Protein AF-A0A378T6V8-F1 (afdb_monomer)

pLDDT: mean 87.25, std 7.88, range [56.81, 95.62]

Mean predicted aligned error: 10.22 Å

Structure (mmCIF, N/CA/C/O backbone):
data_AF-A0A378T6V8-F1
#
_entry.id   AF-A0A378T6V8-F1
#
loop_
_atom_site.group_PDB
_atom_site.id
_atom_site.type_symbol
_atom_site.label_atom_id
_atom_site.label_alt_id
_atom_site.label_comp_id
_atom_site.label_asym_id
_atom_site.label_entity_id
_atom_site.label_seq_id
_atom_site.pdbx_PDB_ins_code
_atom_site.Cartn_x
_atom_site.Cartn_y
_atom_site.Cartn_z
_atom_site.occupancy
_atom_site.B_iso_or_equiv
_atom_site.auth_seq_id
_atom_site.auth_comp_id
_atom_site.auth_asym_id
_atom_site.auth_atom_id
_atom_site.pdbx_PDB_model_num
ATOM 1 N N . MET A 1 1 ? 33.738 -14.563 -2.292 1.00 56.81 1 MET A N 1
ATOM 2 C CA . MET A 1 1 ? 32.410 -14.453 -2.954 1.00 56.81 1 MET A CA 1
ATOM 3 C C . MET A 1 1 ? 32.181 -15.652 -3.884 1.00 56.81 1 MET A C 1
ATOM 5 O O . MET A 1 1 ? 31.596 -15.516 -4.952 1.00 56.81 1 MET A O 1
ATOM 9 N N . ASP A 1 2 ? 32.624 -16.845 -3.482 1.00 75.19 2 ASP A N 1
ATOM 10 C CA . ASP A 1 2 ? 32.622 -18.029 -4.355 1.00 75.19 2 ASP A CA 1
ATOM 11 C C . ASP A 1 2 ? 31.329 -18.832 -4.236 1.00 75.19 2 ASP A C 1
ATOM 13 O O . ASP A 1 2 ? 30.892 -19.445 -5.204 1.00 75.19 2 ASP A O 1
ATOM 17 N N . TRP A 1 3 ? 30.644 -18.721 -3.094 1.00 82.12 3 TRP A N 1
ATOM 18 C CA . TRP A 1 3 ? 29.332 -19.331 -2.881 1.00 82.12 3 TRP A CA 1
ATOM 19 C C . TRP A 1 3 ? 28.272 -18.790 -3.857 1.00 82.12 3 TRP A C 1
ATOM 21 O O . TRP A 1 3 ? 27.486 -19.562 -4.387 1.00 82.12 3 TRP A O 1
ATOM 31 N N . LEU A 1 4 ? 28.306 -17.488 -4.168 1.00 74.88 4 LEU A N 1
ATOM 32 C CA . LEU A 1 4 ? 27.355 -16.829 -5.071 1.00 74.88 4 LEU A CA 1
ATOM 33 C C . LEU A 1 4 ? 27.659 -17.151 -6.544 1.00 74.88 4 LEU A C 1
ATOM 35 O O . LEU A 1 4 ? 26.748 -17.387 -7.328 1.00 74.88 4 LEU A O 1
ATOM 39 N N . LYS A 1 5 ? 28.945 -17.257 -6.908 1.00 77.62 5 LYS A N 1
ATOM 40 C CA . LYS A 1 5 ? 29.370 -17.720 -8.241 1.00 77.62 5 LYS A CA 1
ATOM 41 C C . LYS A 1 5 ? 29.013 -19.188 -8.481 1.00 77.62 5 LYS A C 1
ATOM 43 O O . LYS A 1 5 ? 28.584 -19.528 -9.579 1.00 77.62 5 LYS A O 1
ATOM 48 N N . ASN A 1 6 ? 29.171 -20.037 -7.465 1.00 79.25 6 ASN A N 1
ATOM 49 C CA . ASN A 1 6 ? 28.780 -21.442 -7.538 1.00 79.25 6 ASN A CA 1
ATOM 50 C C . ASN A 1 6 ? 27.261 -21.599 -7.590 1.00 79.25 6 ASN A C 1
ATOM 52 O O . ASN A 1 6 ? 26.788 -22.382 -8.403 1.00 79.25 6 ASN A O 1
ATOM 56 N N . LEU A 1 7 ? 26.513 -20.799 -6.820 1.00 76.75 7 LEU A N 1
ATOM 57 C CA . LEU A 1 7 ? 25.052 -20.764 -6.873 1.00 76.75 7 LEU A CA 1
ATOM 58 C C . LEU A 1 7 ? 24.554 -20.383 -8.275 1.00 76.75 7 LEU A C 1
ATOM 60 O O . LEU A 1 7 ? 23.729 -21.095 -8.834 1.00 76.75 7 LEU A O 1
ATOM 64 N N . VAL A 1 8 ? 25.099 -19.312 -8.869 1.00 74.44 8 VAL A N 1
ATOM 65 C CA . VAL A 1 8 ? 24.728 -18.864 -10.224 1.00 74.44 8 VAL A CA 1
ATOM 66 C C . VAL A 1 8 ? 25.101 -19.901 -11.288 1.00 74.44 8 VAL A C 1
ATOM 68 O O . VAL A 1 8 ? 24.321 -20.126 -12.206 1.00 74.44 8 VAL A O 1
ATOM 71 N N . LYS A 1 9 ? 26.250 -20.578 -11.158 1.00 73.25 9 LYS A N 1
ATOM 72 C CA . LYS A 1 9 ? 26.644 -21.670 -12.066 1.00 73.25 9 LYS A CA 1
ATOM 73 C C . LYS A 1 9 ? 25.794 -22.933 -11.920 1.00 73.25 9 LYS A C 1
ATOM 75 O O . LYS A 1 9 ? 25.675 -23.673 -12.888 1.00 73.25 9 LYS A O 1
ATOM 80 N N . SER A 1 10 ? 25.252 -23.199 -10.733 1.00 77.25 10 SER A N 1
ATOM 81 C CA . SER A 1 10 ? 24.385 -24.354 -10.476 1.00 77.25 10 SER A CA 1
ATOM 82 C C . SER A 1 10 ? 22.908 -24.083 -10.754 1.00 77.25 10 SER A C 1
ATOM 84 O O . SER A 1 10 ? 22.093 -24.984 -10.569 1.00 77.25 10 SER A O 1
ATOM 86 N N . LEU A 1 11 ? 22.539 -22.860 -11.151 1.00 76.62 11 LEU A N 1
ATOM 87 C CA . LEU A 1 11 ? 21.167 -22.579 -11.550 1.00 76.62 11 LEU A CA 1
ATOM 88 C C . LEU A 1 11 ? 20.876 -23.314 -12.866 1.00 76.62 11 LEU A C 1
ATOM 90 O O . LEU A 1 11 ? 21.621 -23.144 -13.833 1.00 76.62 11 LEU A O 1
ATOM 94 N N . PRO A 1 12 ? 19.801 -24.111 -12.937 1.00 82.25 12 PRO A N 1
ATOM 95 C CA . PRO A 1 12 ? 19.364 -24.719 -14.183 1.00 82.25 12 PRO A CA 1
ATOM 96 C C . PRO A 1 12 ? 18.711 -23.635 -15.049 1.00 82.25 12 PRO A C 1
ATOM 98 O O . PRO A 1 12 ? 17.497 -23.436 -15.008 1.00 82.25 12 PRO A O 1
ATOM 101 N N . LEU A 1 13 ? 19.534 -22.883 -15.786 1.00 80.94 13 LEU A N 1
ATOM 102 C CA . LEU A 1 13 ? 19.078 -21.772 -16.629 1.00 80.94 13 LEU A CA 1
ATOM 103 C C . LEU A 1 13 ? 18.021 -22.227 -17.642 1.00 80.94 13 LEU A C 1
ATOM 105 O O . LEU A 1 13 ? 17.062 -21.495 -17.866 1.00 80.94 13 LEU A O 1
ATOM 109 N N . ASP A 1 14 ? 18.162 -23.435 -18.187 1.00 83.00 14 ASP A N 1
ATOM 110 C CA . ASP A 1 14 ? 17.212 -23.996 -19.151 1.00 83.00 14 ASP A CA 1
ATOM 111 C C . ASP A 1 14 ? 15.826 -24.188 -18.523 1.00 83.00 14 ASP A C 1
ATOM 113 O O . ASP A 1 14 ? 14.827 -23.716 -19.059 1.00 83.00 14 ASP A O 1
ATOM 117 N N . THR A 1 15 ? 15.764 -24.777 -17.325 1.00 85.19 15 THR A N 1
ATOM 118 C CA . THR A 1 15 ? 14.505 -24.982 -16.592 1.00 85.19 15 THR A CA 1
ATOM 119 C C . THR A 1 15 ? 13.874 -23.654 -16.169 1.00 85.19 15 THR A C 1
ATOM 121 O O . THR A 1 15 ? 12.662 -23.483 -16.252 1.00 85.19 15 THR A O 1
ATOM 124 N N . ILE A 1 16 ? 14.679 -22.679 -15.735 1.00 86.62 16 ILE A N 1
ATOM 125 C CA . ILE A 1 16 ? 14.178 -21.336 -15.407 1.00 86.62 16 ILE A CA 1
ATOM 126 C C . ILE A 1 16 ? 13.614 -20.657 -16.660 1.00 86.62 16 ILE A C 1
ATOM 128 O O . ILE A 1 16 ? 12.552 -20.042 -16.590 1.00 86.62 16 ILE A O 1
ATOM 132 N N . SER A 1 17 ? 14.296 -20.780 -17.801 1.00 86.19 17 SER A N 1
ATOM 133 C CA . SER A 1 17 ? 13.813 -20.236 -19.072 1.00 86.19 17 SER A CA 1
ATOM 134 C C . SER A 1 17 ? 12.495 -20.877 -19.496 1.00 86.19 17 SER A C 1
ATOM 136 O O . SER A 1 17 ? 11.629 -20.178 -20.015 1.00 86.19 17 SER A O 1
ATOM 138 N N . GLU A 1 18 ? 12.328 -22.179 -19.267 1.00 91.75 18 GLU A N 1
ATOM 139 C CA . GLU A 1 18 ? 11.090 -22.900 -19.563 1.00 91.75 18 GLU A CA 1
ATOM 140 C C . GLU A 1 18 ? 9.928 -22.384 -18.703 1.00 91.75 18 GLU A C 1
ATOM 142 O O . GLU A 1 18 ? 8.890 -22.007 -19.245 1.00 91.75 18 GLU A O 1
ATOM 147 N N . TYR A 1 19 ? 10.135 -22.218 -17.390 1.00 91.69 19 TYR A N 1
ATOM 148 C CA . TYR A 1 19 ? 9.131 -21.616 -16.503 1.00 91.69 19 TYR A CA 1
ATOM 149 C C . TYR A 1 19 ? 8.784 -20.172 -16.880 1.00 91.69 19 TYR A C 1
ATOM 151 O O . TYR A 1 19 ? 7.622 -19.774 -16.806 1.00 91.69 19 TYR A O 1
ATOM 159 N N . ILE A 1 20 ? 9.773 -19.368 -17.282 1.00 90.12 20 ILE A N 1
ATOM 160 C CA . ILE A 1 20 ? 9.526 -17.997 -17.745 1.00 90.12 20 ILE A CA 1
ATOM 161 C C . ILE A 1 20 ? 8.694 -18.018 -19.030 1.00 90.12 20 ILE A C 1
ATOM 163 O O . ILE A 1 20 ? 7.745 -17.246 -19.145 1.00 90.12 20 ILE A O 1
ATOM 167 N N . ALA A 1 21 ? 9.018 -18.896 -19.982 1.00 91.38 21 ALA A N 1
ATOM 168 C CA . ALA A 1 21 ? 8.268 -19.022 -21.227 1.00 91.38 21 ALA A CA 1
ATOM 169 C C . ALA A 1 21 ? 6.813 -19.442 -20.969 1.00 91.38 21 ALA A C 1
ATOM 171 O O . ALA A 1 21 ? 5.892 -18.822 -21.502 1.00 91.38 21 ALA A O 1
ATOM 172 N N . GLU A 1 22 ? 6.597 -20.431 -20.101 1.00 93.81 22 GLU A N 1
ATOM 173 C CA . GLU A 1 22 ? 5.261 -20.867 -19.691 1.00 93.81 22 GLU A CA 1
ATOM 174 C C . GLU A 1 22 ? 4.477 -19.729 -19.024 1.00 93.81 22 GLU A C 1
ATOM 176 O O . GLU A 1 22 ? 3.319 -19.485 -19.368 1.00 93.81 22 GLU A O 1
ATOM 181 N N . LEU A 1 23 ? 5.123 -18.966 -18.137 1.00 91.12 23 LEU A N 1
ATOM 182 C CA . LEU A 1 23 ? 4.515 -17.816 -17.471 1.00 91.12 23 LEU A CA 1
ATOM 183 C C . LEU A 1 23 ? 4.122 -16.718 -18.469 1.00 91.12 23 LEU A C 1
ATOM 185 O O . LEU A 1 23 ? 3.038 -16.147 -18.352 1.00 91.12 23 LEU A O 1
ATOM 189 N N . VAL A 1 24 ? 4.965 -16.437 -19.466 1.00 89.88 24 VAL A N 1
ATOM 190 C CA . VAL A 1 24 ? 4.676 -15.452 -20.523 1.00 89.88 24 VAL A CA 1
ATOM 191 C C . VAL A 1 24 ? 3.494 -15.897 -21.384 1.00 89.88 24 VAL A C 1
ATOM 193 O O . VAL A 1 24 ? 2.621 -15.082 -21.683 1.00 89.88 24 VAL A O 1
ATOM 196 N N . ILE A 1 25 ? 3.424 -17.179 -21.751 1.00 93.25 25 ILE A N 1
ATOM 197 C CA . ILE A 1 25 ? 2.299 -17.733 -22.521 1.00 93.25 25 ILE A CA 1
ATOM 198 C C . ILE A 1 25 ? 1.009 -17.661 -21.701 1.00 93.25 25 ILE A C 1
ATOM 200 O O . ILE A 1 25 ? -0.021 -17.196 -22.193 1.00 93.25 25 ILE A O 1
ATOM 204 N N . TRP A 1 26 ? 1.069 -18.074 -20.436 1.00 93.94 26 TRP A N 1
ATOM 205 C CA . TRP A 1 26 ? -0.063 -18.008 -19.519 1.00 93.94 26 TRP A CA 1
ATOM 206 C C . TRP A 1 26 ? -0.580 -16.574 -19.365 1.00 93.94 26 TRP A C 1
ATOM 208 O O . TRP A 1 26 ? -1.782 -16.328 -19.478 1.00 93.94 26 TRP A O 1
ATOM 218 N N . TRP A 1 27 ? 0.333 -15.617 -19.190 1.00 86.56 27 TRP A N 1
ATOM 219 C CA . TRP A 1 27 ? 0.004 -14.198 -19.133 1.00 86.56 27 TRP A CA 1
ATOM 220 C C . TRP A 1 27 ? -0.631 -13.707 -20.440 1.00 86.56 27 TRP A C 1
ATOM 222 O O . TRP A 1 27 ? -1.677 -13.067 -20.409 1.00 86.56 27 TRP A O 1
ATOM 232 N N . SER A 1 28 ? -0.064 -14.057 -21.598 1.00 87.00 28 SER A N 1
ATOM 233 C CA . SER A 1 28 ? -0.614 -13.675 -22.905 1.00 87.00 28 SER A CA 1
ATOM 234 C C . SER A 1 28 ? -2.056 -14.153 -23.088 1.00 87.00 28 SER A C 1
ATOM 236 O O . SER A 1 28 ? -2.898 -13.391 -23.558 1.00 87.00 28 SER A O 1
ATOM 238 N N . HIS A 1 29 ? -2.375 -15.375 -22.658 1.00 91.88 29 HIS A N 1
ATOM 239 C CA . HIS A 1 29 ? -3.745 -15.886 -22.693 1.00 91.88 29 HIS A CA 1
ATOM 240 C C . HIS A 1 29 ? -4.684 -15.172 -21.722 1.00 91.88 29 HIS A C 1
ATOM 242 O O . HIS A 1 29 ? -5.855 -14.982 -22.050 1.00 91.88 29 HIS A O 1
ATOM 248 N N . LEU A 1 30 ? -4.194 -14.790 -20.542 1.00 88.25 30 LEU A N 1
ATOM 249 C CA . LEU A 1 30 ? -4.989 -14.095 -19.533 1.00 88.25 30 LEU A CA 1
ATOM 250 C C . LEU A 1 30 ? -5.436 -12.714 -20.018 1.00 88.25 30 LEU A C 1
ATOM 252 O O . LEU A 1 30 ? -6.544 -12.288 -19.703 1.00 88.25 30 LEU A O 1
ATOM 256 N N . VAL A 1 31 ? -4.592 -12.035 -20.797 1.00 88.19 31 VAL A N 1
ATOM 257 C CA . VAL A 1 31 ? -4.826 -10.645 -21.203 1.00 88.19 31 VAL A CA 1
ATOM 258 C C . VAL A 1 31 ? -5.218 -10.489 -22.682 1.00 88.19 31 VAL A C 1
ATOM 260 O O . VAL A 1 31 ? -5.376 -9.377 -23.169 1.00 88.19 31 VAL A O 1
ATOM 263 N N . LYS A 1 32 ? -5.446 -11.599 -23.396 1.00 87.56 32 LYS A N 1
ATOM 264 C CA . LYS A 1 32 ? -5.734 -11.629 -24.845 1.00 87.56 32 LYS A CA 1
ATOM 265 C C . LYS A 1 32 ?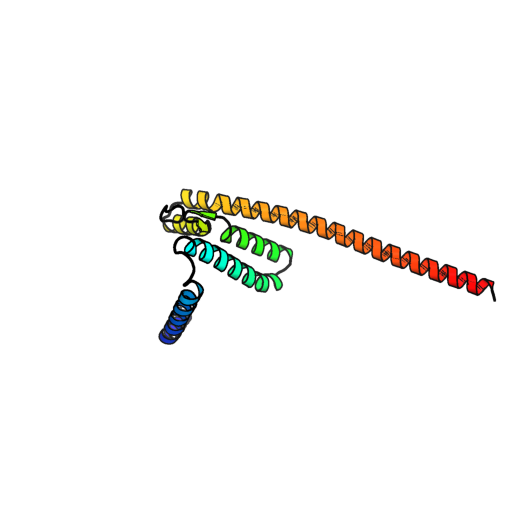 -6.944 -10.793 -25.293 1.00 87.56 32 LYS A C 1
ATOM 267 O O . LYS A 1 32 ? -6.976 -10.343 -26.431 1.00 87.56 32 LYS A O 1
ATOM 272 N N . ASP A 1 33 ? -7.939 -10.630 -24.420 1.00 90.50 33 ASP A N 1
ATOM 273 C CA . ASP A 1 33 ? -9.205 -9.946 -24.726 1.00 90.50 33 ASP A CA 1
ATOM 274 C C . ASP A 1 33 ? -9.220 -8.492 -24.212 1.00 90.50 33 ASP A C 1
ATOM 276 O O . ASP A 1 33 ? -10.237 -7.804 -24.302 1.00 90.50 33 ASP A O 1
ATOM 280 N N . VAL A 1 34 ? -8.112 -8.017 -23.635 1.00 85.81 34 VAL A N 1
ATOM 281 C CA . VAL A 1 34 ? -8.003 -6.658 -23.101 1.00 85.81 34 VAL A CA 1
ATOM 282 C C . VAL A 1 34 ? -7.513 -5.710 -24.198 1.00 85.81 34 VAL A C 1
ATOM 284 O O . VAL A 1 34 ? -6.505 -6.006 -24.839 1.00 85.81 34 VAL A O 1
ATOM 287 N N . PRO A 1 35 ? -8.167 -4.553 -24.403 1.00 88.31 35 PRO A N 1
ATOM 288 C CA . PRO A 1 35 ? -7.700 -3.549 -25.353 1.00 88.31 35 PRO A CA 1
ATOM 289 C C . PRO A 1 35 ? -6.277 -3.062 -25.043 1.00 88.31 35 PRO A C 1
ATOM 291 O O . PRO A 1 35 ? -5.952 -2.784 -23.888 1.00 88.31 35 PRO A O 1
ATOM 294 N N . ASP A 1 36 ? -5.462 -2.842 -26.077 1.00 83.69 36 ASP A N 1
ATOM 295 C CA . ASP A 1 36 ? -4.064 -2.393 -25.936 1.00 83.69 36 ASP A CA 1
ATOM 296 C C . ASP A 1 36 ? -3.914 -1.096 -25.126 1.00 83.69 36 ASP A C 1
ATOM 298 O O . ASP A 1 36 ? -2.927 -0.904 -24.417 1.00 83.69 36 ASP A O 1
ATOM 302 N N . ASN A 1 37 ? -4.908 -0.207 -25.198 1.00 83.56 37 ASN A N 1
ATOM 303 C CA . ASN A 1 37 ? -4.909 1.051 -24.450 1.00 83.56 37 ASN A CA 1
ATOM 304 C C . ASN A 1 37 ? -5.150 0.852 -22.944 1.00 83.56 37 ASN A C 1
ATOM 306 O O . ASN A 1 37 ? -4.629 1.625 -22.141 1.00 83.56 37 ASN A O 1
ATOM 310 N N . ASP A 1 38 ? -5.896 -0.186 -22.563 1.00 84.00 38 ASP A N 1
ATOM 311 C CA . ASP A 1 38 ? -6.247 -0.481 -21.168 1.00 84.00 38 ASP A CA 1
ATOM 312 C C . ASP A 1 38 ? -5.256 -1.458 -20.521 1.00 84.00 38 ASP A C 1
ATOM 314 O O . ASP A 1 38 ? -5.134 -1.523 -19.293 1.00 84.00 38 ASP A O 1
ATOM 318 N N . LEU A 1 39 ? -4.510 -2.193 -21.350 1.00 83.88 39 LEU A N 1
ATOM 319 C CA . LEU A 1 39 ? -3.541 -3.205 -20.952 1.00 83.88 39 LEU A CA 1
ATOM 320 C C . LEU A 1 39 ? -2.521 -2.707 -19.905 1.00 83.88 39 LEU A C 1
ATOM 322 O O . LEU A 1 39 ? -2.371 -3.378 -18.879 1.00 83.88 39 LEU A O 1
ATOM 326 N N .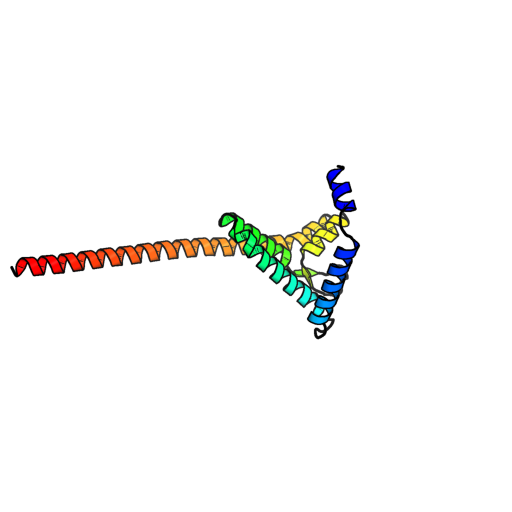 PRO A 1 40 ? -1.849 -1.545 -20.068 1.00 83.81 40 PRO A N 1
ATOM 327 C CA . PRO A 1 40 ? -0.862 -1.078 -19.093 1.00 83.81 40 PRO A CA 1
ATOM 328 C C . PRO A 1 40 ? -1.492 -0.733 -17.744 1.00 83.81 40 PRO A C 1
ATOM 330 O O . PRO A 1 40 ? -0.926 -1.043 -16.696 1.00 83.81 40 PRO A O 1
ATOM 333 N N . PHE A 1 41 ? -2.681 -0.127 -17.762 1.00 83.75 41 PHE A N 1
ATOM 334 C CA . PHE A 1 41 ? -3.398 0.248 -16.548 1.00 83.75 41 PHE A CA 1
ATOM 335 C C . PHE A 1 41 ? -3.872 -0.988 -15.775 1.00 83.75 41 PHE A C 1
ATOM 337 O O . PHE A 1 41 ? -3.678 -1.076 -14.562 1.00 83.75 41 PHE A O 1
ATOM 344 N N . LEU A 1 42 ? -4.444 -1.974 -16.470 1.00 87.31 42 LEU A N 1
ATOM 345 C CA . LEU A 1 42 ? -4.889 -3.222 -15.852 1.00 87.31 42 LEU A CA 1
ATOM 346 C C . LEU A 1 42 ? -3.720 -4.047 -15.319 1.00 87.31 42 LEU A C 1
ATOM 348 O O . LEU A 1 42 ? -3.803 -4.564 -14.204 1.00 87.31 42 LEU A O 1
ATOM 352 N N . ALA A 1 43 ? -2.616 -4.129 -16.065 1.00 86.44 43 ALA A N 1
ATOM 353 C CA . ALA A 1 43 ? -1.400 -4.786 -15.599 1.00 86.44 43 ALA A CA 1
ATOM 354 C C . ALA A 1 43 ? -0.851 -4.106 -14.339 1.00 86.44 43 ALA A C 1
ATOM 356 O O . ALA A 1 43 ? -0.516 -4.784 -13.368 1.00 86.44 43 ALA A O 1
ATOM 357 N N . TYR A 1 44 ? -0.827 -2.772 -14.324 1.00 86.50 44 TYR A N 1
ATOM 358 C CA . TYR A 1 44 ? -0.420 -1.984 -13.169 1.00 86.50 44 TYR A CA 1
ATOM 359 C C . TYR A 1 44 ? -1.284 -2.279 -11.934 1.00 86.50 44 TYR A C 1
ATOM 361 O O . TYR A 1 44 ? -0.765 -2.706 -10.902 1.00 86.50 44 TYR A O 1
ATOM 369 N N . VAL A 1 45 ? -2.602 -2.093 -12.032 1.00 88.50 45 VAL A N 1
ATOM 370 C CA . VAL A 1 45 ? -3.514 -2.267 -10.892 1.00 88.50 45 VAL A CA 1
ATOM 371 C C . VAL A 1 45 ? -3.547 -3.725 -10.436 1.00 88.50 45 VAL A C 1
ATOM 373 O O . VAL A 1 45 ? -3.482 -3.997 -9.236 1.00 88.50 45 VAL A O 1
ATOM 376 N N . GLY A 1 46 ? -3.600 -4.669 -11.378 1.00 89.19 46 GLY A N 1
ATOM 377 C CA . GLY A 1 46 ? -3.620 -6.100 -11.094 1.00 89.19 46 GLY A CA 1
ATOM 378 C C . GLY A 1 46 ? -2.364 -6.565 -10.360 1.00 89.19 46 GLY A C 1
ATOM 379 O O . GLY A 1 46 ? -2.468 -7.226 -9.324 1.00 89.19 46 GLY A O 1
ATOM 380 N N . ALA A 1 47 ? -1.182 -6.166 -10.838 1.00 88.38 47 ALA A N 1
ATOM 381 C CA . ALA A 1 47 ? 0.080 -6.488 -10.179 1.00 88.38 47 ALA A CA 1
ATOM 382 C C . ALA A 1 47 ? 0.163 -5.855 -8.783 1.00 88.38 47 ALA A C 1
ATOM 384 O O . ALA A 1 47 ? 0.531 -6.533 -7.824 1.00 88.38 47 ALA A O 1
ATOM 385 N N . SER A 1 48 ? -0.245 -4.590 -8.637 1.00 91.31 48 SER A N 1
ATOM 386 C CA . SER A 1 48 ? -0.266 -3.903 -7.343 1.00 91.31 48 SER A CA 1
ATOM 387 C C . SER A 1 48 ? -1.181 -4.599 -6.332 1.00 91.31 48 SER A C 1
ATOM 389 O O . SER A 1 48 ? -0.772 -4.824 -5.192 1.00 91.31 48 SER A O 1
ATOM 391 N N . ILE A 1 49 ? -2.390 -5.007 -6.737 1.00 91.81 49 ILE A N 1
ATOM 392 C CA . ILE A 1 49 ? -3.309 -5.775 -5.881 1.00 91.81 49 ILE A CA 1
ATOM 393 C C . ILE A 1 49 ? -2.683 -7.111 -5.481 1.00 91.81 49 ILE A C 1
ATOM 395 O O . ILE A 1 49 ? -2.698 -7.460 -4.302 1.00 91.81 49 ILE A O 1
ATOM 399 N N . LEU A 1 50 ? -2.107 -7.847 -6.434 1.00 92.00 50 LEU A N 1
ATOM 400 C CA . LEU A 1 50 ? -1.474 -9.136 -6.167 1.00 92.00 50 LEU A CA 1
ATOM 401 C C . LEU A 1 50 ? -0.334 -9.001 -5.149 1.00 92.00 50 LEU A C 1
ATOM 403 O O . LEU A 1 50 ? -0.285 -9.759 -4.179 1.00 92.00 50 LEU A O 1
ATOM 407 N N . VAL A 1 51 ? 0.535 -8.000 -5.307 1.00 93.31 51 VAL A N 1
ATOM 408 C CA . VAL A 1 51 ? 1.622 -7.724 -4.356 1.00 93.31 51 VAL A CA 1
ATOM 409 C C . VAL A 1 51 ? 1.071 -7.360 -2.977 1.00 93.31 51 VAL A C 1
ATOM 411 O O . VAL A 1 51 ? 1.558 -7.876 -1.972 1.00 93.31 51 VAL A O 1
ATOM 414 N N . LEU A 1 52 ? 0.031 -6.526 -2.897 1.00 93.81 52 LEU A N 1
ATOM 415 C CA . LEU A 1 52 ? -0.592 -6.144 -1.624 1.00 93.81 52 LEU A CA 1
ATOM 416 C C . LEU A 1 52 ? -1.275 -7.323 -0.917 1.00 93.81 52 LEU A C 1
ATOM 418 O O . LEU A 1 52 ? -1.224 -7.407 0.313 1.00 93.81 52 LEU A O 1
ATOM 422 N N . LEU A 1 53 ? -1.881 -8.243 -1.671 1.00 94.19 53 LEU A N 1
ATOM 423 C CA . LEU A 1 53 ? -2.459 -9.479 -1.141 1.00 94.19 53 LEU A CA 1
ATOM 424 C C . LEU A 1 53 ? -1.375 -10.408 -0.597 1.00 94.19 53 LEU A C 1
ATOM 426 O O . LEU A 1 53 ? -1.497 -10.901 0.523 1.00 94.19 53 LEU A O 1
ATOM 430 N N . LEU A 1 54 ? -0.286 -10.597 -1.344 1.00 93.12 54 LEU A N 1
ATOM 431 C CA . LEU A 1 54 ? 0.871 -11.356 -0.870 1.00 93.12 54 LEU A CA 1
ATOM 432 C C . LEU A 1 54 ? 1.471 -10.726 0.393 1.00 93.12 54 LEU A C 1
ATOM 434 O O . LEU A 1 54 ? 1.810 -11.425 1.349 1.00 93.12 54 LEU A O 1
ATOM 438 N N . LEU A 1 55 ? 1.524 -9.395 0.446 1.00 93.19 55 LEU A N 1
ATOM 439 C CA . LEU A 1 55 ? 2.043 -8.664 1.593 1.00 93.19 55 LEU A CA 1
ATOM 440 C C . LEU A 1 55 ? 1.203 -8.869 2.862 1.00 93.19 55 LEU A C 1
ATOM 442 O O . LEU A 1 55 ? 1.762 -8.836 3.957 1.00 93.19 55 LEU A O 1
ATOM 446 N N . ILE A 1 56 ? -0.104 -9.145 2.757 1.00 91.19 56 ILE A N 1
ATOM 447 C CA . ILE A 1 56 ? -0.937 -9.475 3.928 1.00 91.19 56 ILE A CA 1
ATOM 448 C C . ILE A 1 56 ? -0.405 -10.720 4.649 1.00 91.19 56 ILE A C 1
ATOM 450 O O . ILE A 1 56 ? -0.372 -10.734 5.883 1.00 91.19 56 ILE A O 1
ATOM 454 N N . PHE A 1 57 ? 0.061 -11.737 3.916 1.00 91.62 57 PHE A N 1
ATOM 455 C CA . PHE A 1 57 ? 0.635 -12.946 4.520 1.00 91.62 57 PHE A CA 1
ATOM 456 C C . PHE A 1 57 ? 1.907 -12.640 5.313 1.00 91.62 57 PHE A C 1
ATOM 458 O O . PHE A 1 57 ? 2.105 -13.189 6.394 1.00 91.62 57 PHE A O 1
ATOM 465 N N . VAL A 1 58 ? 2.731 -11.712 4.823 1.00 89.12 58 VAL A N 1
ATOM 466 C CA . VAL A 1 58 ? 3.946 -11.260 5.515 1.00 89.12 58 VAL A CA 1
ATOM 467 C C . VAL A 1 58 ? 3.588 -10.434 6.752 1.00 89.12 58 VAL A C 1
ATOM 469 O O . VAL A 1 58 ? 4.059 -10.703 7.857 1.00 89.12 58 VAL A O 1
ATOM 472 N N . VAL A 1 59 ? 2.693 -9.457 6.592 1.00 89.88 59 VAL A N 1
ATOM 473 C CA . VAL A 1 59 ? 2.244 -8.555 7.663 1.00 89.88 59 VAL A CA 1
ATOM 474 C C . VAL A 1 59 ? 1.558 -9.315 8.802 1.00 89.88 59 VAL A C 1
ATOM 476 O O . VAL A 1 59 ? 1.634 -8.886 9.952 1.00 89.88 59 VAL A O 1
ATOM 479 N N . ARG A 1 60 ? 0.955 -10.478 8.524 1.00 86.62 60 ARG A N 1
ATOM 480 C CA . ARG A 1 60 ? 0.360 -11.376 9.528 1.00 86.62 60 ARG A CA 1
ATOM 481 C C . ARG A 1 60 ? 1.350 -11.812 10.617 1.00 86.62 60 ARG A C 1
ATOM 483 O O . ARG A 1 60 ? 0.918 -12.087 11.733 1.00 86.62 60 ARG A O 1
ATOM 490 N N . ILE A 1 61 ? 2.641 -11.885 10.292 1.00 89.81 61 ILE A N 1
ATOM 491 C CA . ILE A 1 61 ? 3.711 -12.380 11.174 1.00 89.81 61 ILE A CA 1
ATOM 492 C C . ILE A 1 61 ? 4.391 -11.220 11.930 1.00 89.81 61 ILE A C 1
ATOM 494 O O . ILE A 1 61 ? 5.055 -11.423 12.944 1.00 89.81 61 ILE A O 1
ATOM 498 N N . ILE A 1 62 ? 4.203 -9.983 11.467 1.00 85.94 62 ILE A N 1
ATOM 499 C CA . ILE A 1 62 ? 4.874 -8.787 11.987 1.00 85.94 62 ILE A CA 1
ATOM 500 C C . ILE A 1 62 ? 4.039 -8.148 13.118 1.00 85.94 62 ILE A C 1
ATOM 502 O O . ILE A 1 62 ? 2.804 -8.183 13.076 1.00 85.94 62 ILE A O 1
ATOM 506 N N . PRO A 1 63 ? 4.669 -7.514 14.134 1.00 86.00 63 PRO A N 1
ATOM 507 C CA . PRO A 1 63 ? 3.957 -6.746 15.149 1.00 86.00 63 PRO A CA 1
ATOM 508 C C . PRO A 1 63 ? 3.000 -5.720 14.534 1.00 86.00 63 PRO A C 1
ATOM 510 O O . PRO A 1 63 ? 3.349 -4.980 13.613 1.00 86.00 63 PRO A O 1
ATOM 513 N N . ARG A 1 64 ? 1.794 -5.634 15.103 1.00 76.50 64 ARG A N 1
ATOM 514 C CA . ARG A 1 64 ? 0.663 -4.855 14.572 1.00 76.50 64 ARG A CA 1
ATOM 515 C C . ARG A 1 64 ? 0.963 -3.395 14.174 1.00 76.50 64 ARG A C 1
ATOM 517 O O . ARG A 1 64 ? 0.405 -2.991 13.155 1.00 76.50 64 ARG A O 1
ATOM 524 N N . PRO A 1 65 ? 1.802 -2.601 14.881 1.00 80.69 65 PRO A N 1
ATOM 525 C CA . PRO A 1 65 ? 2.094 -1.240 14.422 1.00 80.69 65 PRO A CA 1
ATOM 526 C C . PRO A 1 65 ? 2.981 -1.226 13.169 1.00 80.69 65 PRO A C 1
ATOM 528 O O . PRO A 1 65 ? 2.690 -0.508 12.216 1.00 80.69 65 PRO A O 1
ATOM 531 N N . ILE A 1 66 ? 4.014 -2.069 13.134 1.00 86.44 66 ILE A N 1
ATOM 532 C CA . ILE A 1 66 ? 4.977 -2.141 12.025 1.00 86.44 66 ILE A CA 1
ATOM 533 C C . ILE A 1 66 ? 4.306 -2.729 10.783 1.00 86.44 66 ILE A C 1
ATOM 535 O O . ILE A 1 66 ? 4.493 -2.228 9.679 1.00 86.44 66 ILE A O 1
ATOM 539 N N . GLY A 1 67 ? 3.471 -3.751 10.971 1.00 87.56 67 GLY A N 1
ATOM 540 C CA . GLY A 1 67 ? 2.714 -4.371 9.892 1.00 87.56 67 GLY A CA 1
ATOM 541 C C . GLY A 1 67 ? 1.796 -3.382 9.168 1.00 87.56 67 GLY A C 1
ATOM 542 O O . GLY A 1 67 ? 1.779 -3.345 7.940 1.00 87.56 67 GLY A O 1
ATOM 543 N N . GLY A 1 68 ? 1.090 -2.529 9.919 1.00 88.00 68 GLY A N 1
ATOM 544 C CA . GLY A 1 68 ? 0.253 -1.473 9.344 1.00 88.00 68 GLY A CA 1
ATOM 545 C C . GLY A 1 68 ? 1.057 -0.416 8.584 1.00 88.00 68 GLY A C 1
ATOM 546 O O . GLY A 1 68 ? 0.656 -0.021 7.493 1.00 88.00 68 GLY A O 1
ATOM 547 N N . MET A 1 69 ? 2.210 0.000 9.119 1.00 91.50 69 MET A N 1
ATOM 548 C CA . MET A 1 69 ? 3.104 0.955 8.448 1.00 91.50 69 MET A CA 1
ATOM 549 C C . MET A 1 69 ? 3.689 0.387 7.153 1.00 91.50 69 MET A C 1
ATOM 551 O O . MET A 1 69 ? 3.690 1.073 6.136 1.00 91.50 69 MET A O 1
ATOM 555 N N . LEU A 1 70 ? 4.149 -0.868 7.169 1.00 92.44 70 LEU A N 1
ATOM 556 C CA . LEU A 1 70 ? 4.691 -1.541 5.988 1.00 92.44 70 LEU A CA 1
AT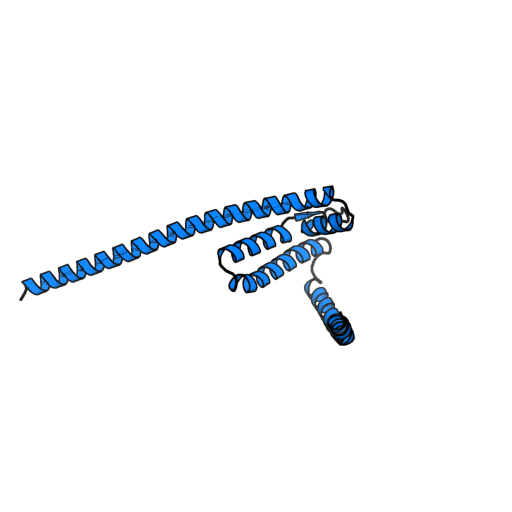OM 557 C C . LEU A 1 70 ? 3.632 -1.676 4.892 1.00 92.44 70 LEU A C 1
ATOM 559 O O . LEU A 1 70 ? 3.913 -1.440 3.719 1.00 92.44 70 LEU A O 1
ATOM 563 N N . TRP A 1 71 ? 2.405 -2.015 5.283 1.00 92.69 71 TRP A N 1
ATOM 564 C CA . TRP A 1 71 ? 1.295 -2.113 4.348 1.00 92.69 71 TRP A CA 1
ATOM 565 C C . TRP A 1 71 ? 0.928 -0.742 3.765 1.00 92.69 71 TRP A C 1
ATOM 567 O O . TRP A 1 71 ? 0.816 -0.612 2.551 1.00 92.69 71 TRP A O 1
ATOM 577 N N . ALA A 1 72 ? 0.842 0.304 4.595 1.00 93.44 72 ALA A N 1
ATOM 578 C CA . ALA A 1 72 ? 0.611 1.674 4.132 1.00 93.44 72 ALA A CA 1
ATOM 579 C C . ALA A 1 72 ? 1.714 2.169 3.182 1.00 93.44 72 ALA A C 1
ATOM 581 O O . ALA A 1 72 ? 1.416 2.829 2.189 1.00 93.44 72 ALA A O 1
ATOM 582 N N . LEU A 1 73 ? 2.976 1.823 3.453 1.00 93.69 73 LEU A N 1
ATOM 583 C CA . LEU A 1 73 ? 4.103 2.170 2.589 1.00 93.69 73 LEU A CA 1
ATOM 584 C C . LEU A 1 73 ? 3.993 1.471 1.236 1.00 93.69 73 LEU A C 1
ATOM 586 O O . LEU A 1 73 ? 4.138 2.120 0.206 1.00 93.69 73 LEU A O 1
ATOM 590 N N . ALA A 1 74 ? 3.698 0.171 1.229 1.00 93.44 74 ALA A N 1
ATOM 591 C CA . ALA A 1 74 ? 3.512 -0.577 -0.008 1.00 93.44 74 ALA A CA 1
ATOM 592 C C . ALA A 1 74 ? 2.345 -0.023 -0.833 1.00 93.44 74 ALA A C 1
ATOM 594 O O . ALA A 1 74 ? 2.496 0.164 -2.035 1.00 93.44 74 ALA A O 1
ATOM 595 N N . VAL A 1 75 ? 1.218 0.311 -0.194 1.00 93.75 75 VAL A N 1
ATOM 596 C CA . VAL A 1 75 ? 0.080 0.961 -0.863 1.00 93.75 75 VAL A CA 1
ATOM 597 C C . VAL A 1 75 ? 0.499 2.296 -1.468 1.00 93.75 75 VAL A C 1
ATOM 599 O O . VAL A 1 75 ? 0.207 2.549 -2.630 1.00 93.75 75 VAL A O 1
ATOM 602 N N . ALA A 1 76 ? 1.212 3.138 -0.721 1.00 94.00 76 ALA A N 1
ATOM 603 C CA . ALA A 1 76 ? 1.660 4.427 -1.233 1.00 94.00 76 ALA A CA 1
ATOM 604 C C . ALA A 1 76 ? 2.617 4.266 -2.422 1.00 94.00 76 ALA A C 1
ATOM 606 O O . ALA A 1 76 ? 2.446 4.914 -3.447 1.00 94.00 76 ALA A O 1
ATOM 607 N N . VAL A 1 77 ? 3.598 3.374 -2.321 1.00 92.19 77 VAL A N 1
ATOM 608 C CA . VAL A 1 77 ? 4.587 3.140 -3.382 1.00 92.19 77 VAL A CA 1
ATOM 609 C C . VAL A 1 77 ? 3.943 2.553 -4.640 1.00 92.19 77 VAL A C 1
ATOM 611 O O . VAL A 1 77 ? 4.308 2.943 -5.748 1.00 92.19 77 VAL A O 1
ATOM 614 N N . LEU A 1 78 ? 2.997 1.626 -4.471 1.00 91.00 78 LEU A N 1
ATOM 615 C CA . LEU A 1 78 ? 2.397 0.876 -5.571 1.00 91.00 78 LEU A CA 1
ATOM 616 C C . LEU A 1 78 ? 1.161 1.524 -6.173 1.00 91.00 78 LEU A C 1
ATOM 618 O O . LEU A 1 78 ? 0.860 1.203 -7.307 1.00 91.00 78 LEU A O 1
ATOM 622 N N . LEU A 1 79 ? 0.407 2.345 -5.443 1.00 90.31 79 LEU A N 1
ATOM 623 C CA . LEU A 1 79 ? -0.851 2.908 -5.949 1.00 90.31 79 LEU A CA 1
ATOM 624 C C . LEU A 1 79 ? -0.775 4.405 -6.235 1.00 90.31 79 LEU A C 1
ATOM 626 O O . LEU A 1 79 ? -1.711 4.939 -6.828 1.00 90.31 79 LEU A O 1
ATOM 630 N N . THR A 1 80 ? 0.312 5.087 -5.861 1.00 90.56 80 THR A N 1
ATOM 631 C CA . THR A 1 80 ? 0.491 6.489 -6.252 1.00 90.56 80 THR A CA 1
ATOM 632 C C . THR A 1 80 ? 0.682 6.562 -7.766 1.00 90.56 80 THR A C 1
ATOM 634 O O . THR A 1 80 ? 1.683 6.038 -8.266 1.00 90.56 80 THR A O 1
ATOM 637 N N . PRO A 1 81 ? -0.240 7.205 -8.503 1.00 83.75 81 PRO A N 1
ATOM 638 C CA . PRO A 1 81 ? -0.104 7.349 -9.940 1.00 83.75 81 PRO A CA 1
ATOM 639 C C . PRO A 1 81 ? 1.041 8.313 -10.261 1.00 83.75 81 PRO A C 1
ATOM 641 O O . PRO A 1 81 ? 1.241 9.325 -9.590 1.00 83.75 81 PRO A O 1
ATOM 644 N N . GLY A 1 82 ? 1.780 7.989 -11.308 1.00 82.50 82 GLY A N 1
ATOM 645 C CA . GLY A 1 82 ? 2.787 8.823 -11.940 1.00 82.50 82 GLY A CA 1
ATOM 646 C C . GLY A 1 82 ? 2.737 8.638 -13.452 1.00 82.50 82 GLY A C 1
ATOM 647 O O . GLY A 1 82 ? 2.000 7.796 -13.969 1.00 82.50 82 GLY A O 1
ATOM 648 N N . ASP A 1 83 ? 3.534 9.428 -14.158 1.00 76.75 83 ASP A N 1
ATOM 649 C CA . ASP A 1 83 ? 3.607 9.354 -15.611 1.00 76.75 83 ASP A CA 1
ATOM 650 C C . ASP A 1 83 ? 4.560 8.251 -16.073 1.00 76.75 83 ASP A C 1
ATOM 652 O O . ASP A 1 83 ? 5.578 7.941 -15.443 1.00 76.75 83 ASP A O 1
ATOM 656 N N . THR A 1 84 ? 4.232 7.665 -17.219 1.00 70.06 84 THR A N 1
ATOM 657 C CA . THR A 1 84 ? 5.149 6.793 -17.951 1.00 70.06 84 THR A CA 1
ATOM 658 C C . THR A 1 84 ? 6.351 7.568 -18.486 1.00 70.06 84 THR A C 1
ATOM 660 O O . THR A 1 84 ? 6.264 8.726 -18.893 1.00 70.06 84 THR A O 1
ATOM 663 N N . LEU A 1 85 ? 7.490 6.876 -18.560 1.00 65.06 85 LEU A N 1
ATOM 664 C CA . LEU A 1 85 ? 8.761 7.419 -19.056 1.00 65.06 85 LEU A CA 1
ATOM 665 C C . LEU A 1 85 ? 8.697 7.873 -20.526 1.00 65.06 85 LEU A C 1
ATOM 667 O O . LEU A 1 85 ? 9.551 8.631 -20.975 1.00 65.06 85 LEU A O 1
ATOM 671 N N . THR A 1 86 ? 7.695 7.407 -21.272 1.00 65.12 86 THR A N 1
ATOM 672 C CA . THR A 1 86 ? 7.491 7.673 -22.700 1.00 65.12 86 THR A CA 1
ATOM 673 C C . THR A 1 86 ? 6.623 8.902 -22.984 1.00 65.12 86 THR A C 1
ATOM 675 O O . THR A 1 86 ? 6.477 9.264 -24.148 1.00 65.12 86 THR A O 1
ATOM 678 N N . GLY A 1 87 ? 6.041 9.553 -21.965 1.00 59.41 87 GLY A N 1
ATOM 679 C CA . GLY A 1 87 ? 5.240 10.775 -22.138 1.00 59.41 87 GLY A CA 1
ATOM 680 C C . GLY A 1 87 ? 3.893 10.574 -22.848 1.00 59.41 87 GLY A C 1
ATOM 681 O O . GLY A 1 87 ? 3.264 11.543 -23.262 1.00 59.41 87 GLY A O 1
ATOM 682 N N . SER A 1 88 ? 3.430 9.330 -22.987 1.00 60.59 88 SER A N 1
ATOM 683 C CA . SER A 1 88 ? 2.220 8.946 -23.730 1.00 60.59 88 SER A CA 1
ATOM 684 C C . SER A 1 88 ? 0.908 9.156 -22.956 1.00 60.59 88 SER A C 1
ATOM 686 O O . SER A 1 88 ? -0.131 8.653 -23.374 1.00 60.59 88 SER A O 1
ATOM 688 N N . GLY A 1 89 ? 0.927 9.856 -21.814 1.00 61.03 89 GLY A N 1
ATOM 689 C CA . GLY A 1 89 ? -0.246 10.011 -20.937 1.00 61.03 89 GLY A CA 1
ATOM 690 C C . GLY A 1 89 ? -0.706 8.705 -20.274 1.00 61.03 89 GLY A C 1
ATOM 691 O O . GLY A 1 89 ? -1.780 8.651 -19.681 1.00 61.03 89 GLY A O 1
ATOM 692 N N . GLN A 1 90 ? 0.095 7.641 -20.378 1.00 69.62 90 GLN A N 1
ATOM 693 C CA . GLN A 1 90 ? -0.149 6.373 -19.701 1.00 69.62 90 GLN A CA 1
ATOM 694 C C . GLN A 1 90 ? 0.305 6.466 -18.241 1.00 69.62 90 GLN A C 1
ATOM 696 O O . GLN A 1 90 ? 1.360 7.037 -17.950 1.00 69.62 90 GLN A O 1
ATOM 701 N N . ILE A 1 91 ? -0.495 5.884 -17.345 1.00 75.94 91 ILE A N 1
ATOM 702 C CA . ILE A 1 91 ? -0.287 5.905 -15.893 1.00 75.94 91 ILE A CA 1
ATOM 703 C C . ILE A 1 91 ? 0.633 4.747 -15.492 1.00 75.94 91 ILE A C 1
ATOM 705 O O . ILE A 1 91 ? 0.411 3.602 -15.880 1.00 75.94 91 ILE A O 1
ATOM 709 N N . ALA A 1 92 ? 1.637 5.045 -14.676 1.00 77.56 92 ALA A N 1
ATOM 710 C CA . ALA A 1 92 ? 2.548 4.090 -14.050 1.00 77.56 92 ALA A CA 1
ATOM 711 C C . ALA A 1 92 ? 2.603 4.345 -12.532 1.00 77.56 92 ALA A C 1
ATOM 713 O O . ALA A 1 92 ? 2.167 5.402 -12.077 1.00 77.56 92 ALA A O 1
ATOM 714 N N . PRO A 1 93 ? 3.140 3.431 -11.705 1.00 82.88 93 PRO A N 1
ATOM 715 C CA . PRO A 1 93 ? 3.408 3.765 -10.313 1.00 82.88 93 PRO A CA 1
ATOM 716 C C . PRO A 1 93 ? 4.508 4.827 -10.235 1.00 82.88 93 PRO A C 1
ATOM 718 O O . PRO A 1 93 ? 5.554 4.693 -10.874 1.00 82.88 93 PRO A O 1
ATOM 721 N N . ALA A 1 94 ? 4.323 5.845 -9.395 1.00 85.50 94 ALA A N 1
ATOM 722 C CA . ALA A 1 94 ? 5.280 6.943 -9.228 1.00 85.50 94 ALA A CA 1
ATOM 723 C C . ALA A 1 94 ? 6.698 6.466 -8.853 1.00 85.50 94 ALA A C 1
ATOM 725 O O . ALA A 1 94 ? 7.689 7.122 -9.182 1.00 85.50 94 ALA A O 1
ATOM 726 N N . ILE A 1 95 ? 6.822 5.283 -8.236 1.00 87.44 95 ILE A N 1
ATOM 727 C CA . ILE A 1 95 ? 8.118 4.666 -7.928 1.00 87.44 95 ILE A CA 1
ATOM 728 C C . ILE A 1 95 ? 8.964 4.383 -9.176 1.00 87.44 95 ILE A C 1
ATOM 730 O O . ILE A 1 95 ? 10.188 4.437 -9.097 1.00 87.44 95 ILE A O 1
ATOM 734 N N . ALA A 1 96 ? 8.340 4.130 -10.332 1.00 87.06 96 ALA A N 1
ATOM 735 C CA . ALA A 1 96 ? 9.051 3.941 -11.593 1.00 87.06 96 ALA A CA 1
ATOM 736 C C . AL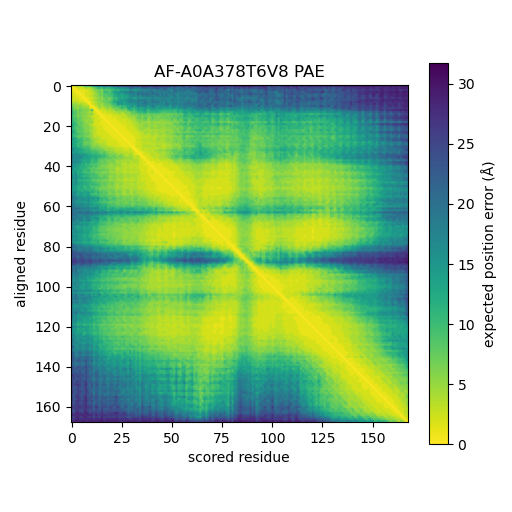A A 1 96 ? 9.770 5.232 -12.011 1.00 87.06 96 ALA A C 1
ATOM 738 O O . ALA A 1 96 ? 10.933 5.190 -12.416 1.00 87.06 96 ALA A O 1
ATOM 739 N N . GLY A 1 97 ? 9.113 6.382 -11.825 1.00 86.31 97 GLY A N 1
ATOM 740 C CA . GLY A 1 97 ? 9.710 7.702 -12.027 1.00 86.31 97 GLY A CA 1
ATOM 741 C C . GLY A 1 97 ? 10.879 7.958 -11.075 1.00 86.31 97 GLY A C 1
ATOM 742 O O . GLY A 1 97 ? 11.948 8.368 -11.519 1.00 86.31 97 GLY A O 1
ATOM 743 N N . VAL A 1 98 ? 10.722 7.626 -9.786 1.00 89.25 98 VAL A N 1
ATOM 744 C CA . VAL A 1 98 ? 11.807 7.736 -8.791 1.00 89.25 98 VAL A CA 1
ATOM 745 C C . VAL A 1 98 ? 13.008 6.878 -9.191 1.00 89.25 98 VAL A C 1
ATOM 747 O O . VAL A 1 98 ? 14.129 7.382 -9.243 1.00 89.25 98 VAL A O 1
ATOM 750 N N . ALA A 1 99 ? 12.786 5.599 -9.506 1.00 89.75 99 ALA A N 1
ATOM 751 C CA . ALA A 1 99 ? 13.844 4.673 -9.898 1.00 89.75 99 ALA A CA 1
ATOM 752 C C . ALA A 1 99 ? 14.585 5.165 -11.149 1.00 89.75 99 ALA A C 1
ATOM 754 O O . ALA A 1 99 ? 15.815 5.202 -11.165 1.00 89.75 99 ALA A O 1
ATOM 755 N N . HIS A 1 100 ? 13.844 5.611 -12.165 1.00 89.19 100 HIS A N 1
ATOM 756 C CA . HIS A 1 100 ? 14.422 6.168 -13.382 1.00 89.19 100 HIS A CA 1
ATOM 757 C C . HIS A 1 100 ? 15.264 7.420 -13.102 1.00 89.19 100 HIS A C 1
ATOM 759 O O . HIS A 1 100 ? 16.405 7.512 -13.550 1.00 89.19 100 HIS A O 1
ATOM 765 N N . SER A 1 101 ? 14.745 8.373 -12.327 1.00 89.44 101 SER A N 1
ATOM 766 C CA . SER A 1 101 ? 15.478 9.594 -11.994 1.00 89.44 101 SER A CA 1
ATOM 767 C C . SER A 1 101 ? 16.744 9.325 -11.179 1.00 89.44 101 SER A C 1
ATOM 769 O O . SER A 1 101 ? 17.755 9.980 -11.422 1.00 89.44 101 SER A O 1
ATOM 771 N N . VAL A 1 102 ? 16.727 8.345 -10.270 1.00 91.69 102 VAL A N 1
ATOM 772 C CA . VAL A 1 102 ? 17.925 7.912 -9.532 1.00 91.69 102 VAL A CA 1
ATOM 773 C C . VAL A 1 102 ? 18.963 7.309 -10.477 1.00 91.69 102 VAL A C 1
ATOM 775 O O . VAL A 1 102 ? 20.132 7.684 -10.408 1.00 91.69 102 VAL A O 1
ATOM 778 N N . LEU A 1 103 ? 18.548 6.425 -11.390 1.00 92.06 103 LEU A N 1
ATOM 779 C CA . LEU A 1 103 ? 19.446 5.810 -12.375 1.00 92.06 103 LEU A CA 1
ATOM 780 C C . LEU A 1 103 ? 20.075 6.843 -13.319 1.00 92.06 103 LEU A C 1
ATOM 782 O O . LEU A 1 103 ? 21.237 6.711 -13.687 1.00 92.06 103 LEU A O 1
ATOM 786 N N . MET A 1 104 ? 19.327 7.890 -13.666 1.00 92.44 104 MET A N 1
ATOM 787 C CA . MET A 1 104 ? 19.800 8.993 -14.508 1.00 92.44 104 MET A CA 1
ATOM 788 C C . MET A 1 104 ? 20.594 10.060 -13.736 1.00 92.44 104 MET A C 1
ATOM 790 O O . MET A 1 104 ? 21.011 11.054 -14.326 1.00 92.44 104 MET A O 1
ATOM 794 N N . GLY A 1 105 ? 20.780 9.910 -12.419 1.00 93.12 105 GLY A N 1
ATOM 795 C CA . GLY A 1 105 ? 21.446 10.913 -11.581 1.00 93.12 105 GLY A CA 1
ATOM 796 C C . GLY A 1 105 ? 20.678 12.236 -11.451 1.00 93.12 105 GLY A C 1
ATOM 797 O O . GLY A 1 105 ? 21.240 13.245 -11.028 1.00 93.12 105 GLY A O 1
ATOM 798 N N . ASN A 1 106 ? 19.390 12.258 -11.805 1.00 91.88 106 ASN A N 1
ATOM 799 C CA . ASN A 1 106 ? 18.530 13.431 -11.710 1.00 91.88 106 ASN A CA 1
ATOM 800 C C . ASN A 1 106 ? 17.867 13.500 -10.326 1.00 91.88 106 ASN A C 1
ATOM 802 O O . ASN A 1 106 ? 16.713 13.107 -10.142 1.00 91.88 106 ASN A O 1
ATOM 806 N N . THR A 1 107 ? 18.591 14.043 -9.349 1.00 91.12 107 THR A N 1
ATOM 807 C CA . THR A 1 107 ? 18.105 14.177 -7.966 1.00 91.12 107 THR A CA 1
ATOM 808 C C . THR A 1 107 ? 16.819 15.001 -7.868 1.00 91.12 107 THR A C 1
ATOM 810 O O . THR A 1 107 ? 15.927 14.655 -7.096 1.00 91.12 107 THR A O 1
ATOM 813 N N . ALA A 1 108 ? 16.681 16.063 -8.670 1.00 91.31 108 ALA A N 1
ATOM 814 C CA . ALA A 1 108 ? 15.482 16.901 -8.666 1.00 91.31 108 ALA A CA 1
ATOM 815 C C . ALA A 1 108 ? 14.244 16.129 -9.156 1.00 91.31 108 ALA A C 1
ATOM 817 O O . ALA A 1 108 ? 13.191 16.199 -8.525 1.00 91.31 108 ALA A O 1
ATOM 818 N N . GLY A 1 109 ? 14.395 15.340 -10.225 1.00 87.25 109 GLY A N 1
ATOM 819 C CA . GLY A 1 109 ? 13.345 14.452 -10.734 1.00 87.25 109 GLY A CA 1
ATOM 820 C C . GLY A 1 109 ? 12.980 13.330 -9.759 1.00 87.25 109 GLY A C 1
ATOM 821 O O . GLY A 1 109 ? 11.812 12.981 -9.615 1.00 87.25 109 GLY A O 1
ATOM 822 N N . ALA A 1 110 ? 13.961 12.802 -9.022 1.00 89.38 110 ALA A N 1
ATOM 823 C CA . ALA A 1 110 ? 13.704 11.774 -8.017 1.00 89.38 110 ALA A CA 1
ATOM 824 C C . ALA A 1 110 ? 12.868 12.332 -6.855 1.00 89.38 110 ALA A C 1
ATOM 826 O O . ALA A 1 110 ? 11.925 11.684 -6.405 1.00 89.38 110 ALA A O 1
ATOM 827 N N . ILE A 1 111 ? 13.173 13.553 -6.403 1.00 91.25 111 ILE A N 1
ATOM 828 C CA . ILE A 1 111 ? 12.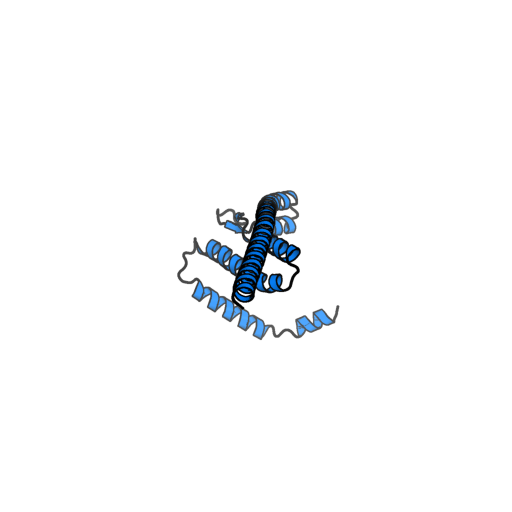417 14.230 -5.342 1.00 91.25 111 ILE A CA 1
ATOM 829 C C . ILE A 1 111 ? 10.995 14.554 -5.805 1.00 91.25 111 ILE A C 1
ATOM 831 O O . ILE A 1 111 ? 10.048 14.305 -5.059 1.00 91.25 111 ILE A O 1
ATOM 835 N N . SER A 1 112 ? 10.824 15.075 -7.023 1.00 89.81 112 SER A N 1
ATOM 836 C CA . SER A 1 112 ? 9.495 15.419 -7.537 1.00 89.81 112 SER A CA 1
ATOM 837 C C . SER A 1 112 ? 8.599 14.188 -7.694 1.00 89.81 112 SER A C 1
ATOM 839 O O . SER A 1 112 ? 7.429 14.252 -7.326 1.00 89.81 112 SER A O 1
ATOM 841 N N . ALA A 1 113 ? 9.146 13.057 -8.151 1.00 88.56 113 ALA A N 1
ATOM 842 C CA . ALA A 1 113 ? 8.416 11.793 -8.253 1.00 88.56 113 ALA A CA 1
ATOM 843 C C . ALA A 1 113 ? 8.145 11.138 -6.883 1.00 88.56 113 ALA A C 1
ATOM 845 O O . ALA A 1 113 ? 7.148 10.438 -6.711 1.00 88.56 113 ALA A O 1
ATOM 846 N N . PHE A 1 114 ? 9.000 11.380 -5.885 1.00 91.00 114 PHE A N 1
ATOM 847 C CA . PHE A 1 114 ? 8.836 10.843 -4.532 1.00 91.00 114 PHE A CA 1
ATOM 848 C C . PHE A 1 114 ? 7.812 11.620 -3.692 1.00 91.00 114 PHE A C 1
ATOM 850 O O . PHE A 1 114 ? 7.128 11.038 -2.849 1.00 91.00 114 PHE A O 1
ATOM 857 N N . LEU A 1 115 ? 7.670 12.925 -3.930 1.00 92.00 115 LEU A N 1
ATOM 858 C CA . LEU A 1 115 ? 6.733 13.797 -3.217 1.00 92.00 115 LEU A CA 1
ATOM 859 C C . LEU A 1 115 ? 5.287 13.265 -3.156 1.00 92.00 115 LEU A C 1
ATOM 861 O O . LEU A 1 115 ? 4.750 13.178 -2.049 1.00 92.00 115 LEU A O 1
ATOM 865 N N . PRO A 1 116 ? 4.643 12.877 -4.276 1.00 91.38 116 PR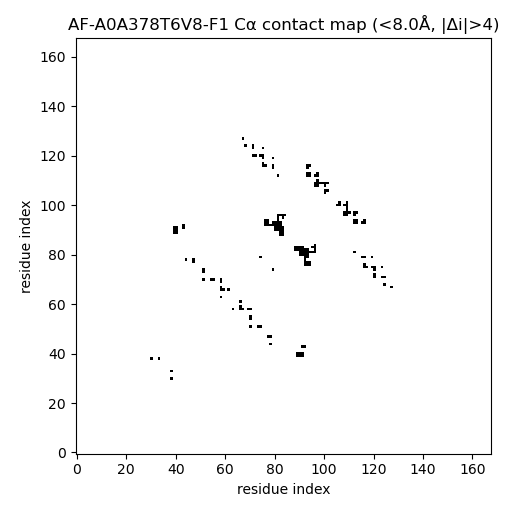O A N 1
ATOM 866 C CA . PRO A 1 116 ? 3.277 12.363 -4.231 1.00 91.38 116 PRO A CA 1
ATOM 867 C C . PRO A 1 116 ? 3.177 11.053 -3.436 1.00 91.38 116 PRO A C 1
ATOM 869 O O . PRO A 1 116 ? 2.213 10.875 -2.692 1.00 91.38 116 PRO A O 1
ATOM 872 N N . ILE A 1 117 ? 4.198 10.186 -3.497 1.00 93.94 117 ILE A N 1
ATOM 873 C CA . ILE A 1 117 ? 4.253 8.947 -2.701 1.00 93.94 117 ILE A CA 1
ATOM 874 C C . ILE A 1 117 ? 4.242 9.287 -1.210 1.00 93.94 117 ILE A C 1
ATOM 876 O O . ILE A 1 117 ? 3.494 8.688 -0.437 1.00 93.94 117 ILE A O 1
ATOM 880 N N . LEU A 1 118 ? 5.042 10.276 -0.803 1.00 94.19 118 LEU A N 1
ATOM 881 C CA . LEU A 1 118 ? 5.114 10.719 0.586 1.00 94.19 118 LEU A CA 1
ATOM 882 C C . LEU A 1 118 ? 3.773 11.284 1.063 1.00 94.19 118 LEU A C 1
ATOM 884 O O . LEU A 1 118 ? 3.335 10.947 2.161 1.00 94.19 118 LEU A O 1
ATOM 888 N N . VAL A 1 119 ? 3.095 12.094 0.244 1.00 93.81 119 VAL A N 1
ATOM 889 C CA . VAL A 1 119 ? 1.771 12.641 0.584 1.00 93.81 119 VAL A CA 1
ATOM 890 C C . VAL A 1 119 ? 0.762 11.517 0.814 1.00 93.81 119 VAL A C 1
ATOM 892 O O . VAL A 1 119 ? 0.115 11.485 1.861 1.00 93.81 119 VAL A O 1
ATOM 895 N N . VAL A 1 120 ? 0.662 10.562 -0.117 1.00 94.88 120 VAL A N 1
ATOM 896 C CA . VAL A 1 120 ? -0.251 9.414 0.007 1.00 94.88 120 VAL A CA 1
ATOM 897 C C . VAL A 1 120 ? 0.084 8.586 1.247 1.00 94.88 120 VAL A C 1
ATOM 899 O O . VAL A 1 120 ? -0.810 8.234 2.016 1.00 94.88 120 VAL A O 1
ATOM 902 N N . PHE A 1 121 ? 1.370 8.325 1.492 1.00 95.62 121 PHE A N 1
ATOM 903 C CA . PHE A 1 121 ? 1.819 7.584 2.667 1.00 95.62 121 PHE A CA 1
ATOM 904 C C . PHE A 1 121 ? 1.409 8.269 3.973 1.00 95.62 121 PHE A C 1
ATOM 906 O O . PHE A 1 121 ? 0.833 7.630 4.853 1.00 95.62 121 PHE A O 1
ATOM 913 N N . VAL A 1 122 ? 1.645 9.577 4.090 1.00 95.50 122 VAL A N 1
ATOM 914 C CA . VAL A 1 122 ? 1.279 10.356 5.279 1.00 95.50 122 VAL A CA 1
ATOM 915 C C . VAL A 1 122 ? -0.233 10.327 5.505 1.00 95.50 122 VAL A C 1
ATOM 917 O O . VAL A 1 122 ? -0.672 10.068 6.625 1.00 95.50 122 VAL A O 1
ATOM 920 N N . VAL A 1 123 ? -1.041 10.511 4.456 1.00 95.56 123 VAL A N 1
ATOM 921 C CA . VAL A 1 123 ? -2.508 10.424 4.552 1.00 95.56 123 VAL A CA 1
ATOM 922 C C . VAL A 1 123 ? -2.950 9.046 5.049 1.00 95.56 123 VAL A C 1
ATOM 924 O O . VAL A 1 123 ? -3.779 8.958 5.956 1.00 95.56 123 VAL A O 1
ATOM 927 N N . LEU A 1 124 ? -2.365 7.966 4.525 1.00 94.81 124 LEU A N 1
ATOM 928 C CA . LEU A 1 124 ? -2.667 6.604 4.972 1.00 94.81 124 LEU A CA 1
ATOM 929 C C . LEU A 1 124 ? -2.293 6.375 6.440 1.00 94.81 124 LEU A C 1
ATOM 931 O O . LEU A 1 124 ? -3.046 5.721 7.162 1.00 94.81 124 LEU A O 1
ATOM 935 N N . LEU A 1 125 ? -1.175 6.937 6.908 1.00 93.81 125 LEU A N 1
ATOM 936 C CA . LEU A 1 125 ? -0.807 6.882 8.322 1.00 93.81 125 LEU A CA 1
ATOM 937 C C . LEU A 1 125 ? -1.815 7.628 9.202 1.00 93.81 125 LEU A C 1
ATOM 939 O O . LEU A 1 125 ? -2.190 7.104 10.250 1.00 93.81 125 LEU A O 1
ATOM 943 N N . PHE A 1 126 ? -2.299 8.801 8.780 1.00 94.75 126 PHE A N 1
ATOM 944 C CA . PHE A 1 126 ? -3.339 9.536 9.508 1.00 94.75 126 PHE A CA 1
ATOM 945 C C . PHE A 1 126 ? -4.646 8.748 9.588 1.00 94.75 126 PHE A C 1
ATOM 947 O O . PHE A 1 126 ? -5.198 8.582 10.676 1.00 94.75 126 PHE A O 1
ATOM 954 N N . VAL A 1 127 ? -5.114 8.206 8.463 1.00 93.81 127 VAL A N 1
ATOM 955 C CA . VAL A 1 127 ? -6.315 7.358 8.422 1.00 93.81 127 VAL A CA 1
ATOM 956 C C . VAL A 1 127 ? -6.133 6.129 9.316 1.00 93.81 127 VAL A C 1
ATOM 958 O O . VAL A 1 127 ? -7.012 5.801 10.115 1.00 93.81 127 VAL A O 1
ATOM 961 N N . GLY A 1 128 ? -4.964 5.489 9.246 1.00 90.31 128 GLY A N 1
ATOM 962 C CA . GLY A 1 128 ? -4.607 4.363 10.101 1.00 90.31 128 GLY A CA 1
ATOM 963 C C . GLY A 1 128 ? -4.617 4.726 11.586 1.00 90.31 128 GLY A C 1
ATOM 964 O O . GLY A 1 128 ? -5.177 3.984 12.391 1.00 90.31 128 GLY A O 1
ATOM 965 N N . ALA A 1 129 ? -4.057 5.876 11.961 1.00 90.25 129 ALA A N 1
ATOM 966 C CA . ALA A 1 129 ? -4.035 6.354 13.340 1.00 90.25 129 ALA A CA 1
ATOM 967 C C . ALA A 1 129 ? -5.448 6.639 13.871 1.00 90.25 129 ALA A C 1
ATOM 969 O O . ALA A 1 129 ? -5.800 6.168 14.955 1.00 90.25 129 ALA A O 1
ATOM 970 N N . ILE A 1 130 ? -6.283 7.331 13.086 1.00 93.25 130 ILE A N 1
ATOM 971 C CA . ILE A 1 130 ? -7.691 7.595 13.421 1.00 93.25 130 ILE A CA 1
ATOM 972 C C . ILE A 1 130 ? -8.438 6.275 13.644 1.00 93.25 130 ILE A C 1
ATOM 974 O O . ILE A 1 130 ? -9.170 6.130 14.625 1.00 93.25 130 ILE A O 1
ATOM 978 N N . TRP A 1 131 ? -8.208 5.280 12.785 1.00 91.06 131 TRP A N 1
ATOM 979 C CA . TRP A 1 131 ? -8.816 3.961 12.926 1.00 91.06 131 TRP A CA 1
ATOM 980 C C . TRP A 1 131 ? -8.394 3.235 14.212 1.00 91.06 131 TRP A C 1
ATOM 982 O O . TRP A 1 131 ? -9.235 2.626 14.877 1.00 91.06 131 TRP A O 1
ATOM 992 N N . GLN A 1 132 ? -7.116 3.308 14.605 1.00 89.19 132 GLN A N 1
ATOM 993 C CA . GLN A 1 132 ? -6.657 2.699 15.862 1.00 89.19 132 GLN A CA 1
ATOM 994 C C . GLN A 1 132 ? -7.311 3.355 17.083 1.00 89.19 132 GLN A C 1
ATOM 996 O O . GLN A 1 132 ? -7.730 2.646 17.997 1.00 89.19 132 GLN A O 1
ATOM 1001 N N . ILE A 1 133 ? -7.457 4.685 17.083 1.00 90.88 133 ILE A N 1
ATOM 1002 C CA . ILE A 1 133 ? -8.145 5.412 18.161 1.00 90.88 133 ILE A CA 1
ATOM 1003 C C . ILE A 1 133 ? -9.610 4.973 18.240 1.00 90.88 133 ILE A C 1
ATOM 1005 O O . ILE A 1 133 ? -10.097 4.633 19.319 1.00 90.88 133 ILE A O 1
ATOM 1009 N N . LEU A 1 134 ? -10.300 4.920 17.096 1.00 92.19 134 LEU A N 1
ATOM 1010 C CA . LEU A 1 134 ? -11.703 4.520 17.040 1.00 92.19 134 LEU A CA 1
ATOM 1011 C C . LEU A 1 134 ? -11.904 3.087 17.549 1.00 92.19 134 LEU A C 1
ATOM 1013 O O . LEU A 1 134 ? -12.805 2.844 18.353 1.00 92.19 134 LEU A O 1
ATOM 1017 N N . ARG A 1 135 ? -11.034 2.147 17.155 1.00 90.50 135 ARG A N 1
ATO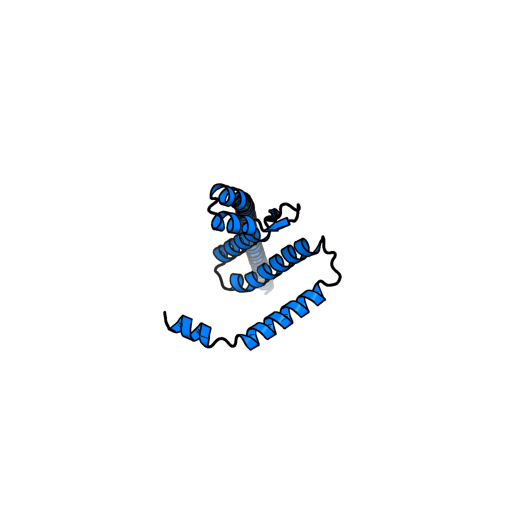M 1018 C CA . ARG A 1 135 ? -11.068 0.777 17.688 1.00 90.50 135 ARG A CA 1
ATOM 1019 C C . ARG A 1 135 ? -10.833 0.729 19.191 1.00 90.50 135 ARG A C 1
ATOM 1021 O O . ARG A 1 135 ? -11.579 0.034 19.872 1.00 90.50 135 ARG A O 1
ATOM 1028 N N . GLY A 1 136 ? -9.881 1.501 19.714 1.00 89.81 136 GLY A N 1
ATOM 1029 C CA . GLY A 1 136 ? -9.639 1.577 21.157 1.00 89.81 136 GLY A CA 1
ATOM 1030 C C . GLY A 1 136 ? -10.880 2.026 21.936 1.00 89.81 136 GLY A C 1
ATOM 1031 O O . GLY A 1 136 ? -11.240 1.417 22.942 1.00 89.81 136 GLY A O 1
ATOM 1032 N N . VAL A 1 137 ? -11.599 3.038 21.440 1.00 92.31 137 VAL A N 1
ATOM 1033 C CA . VAL A 1 137 ? -12.852 3.508 22.062 1.00 92.31 137 VAL A CA 1
ATOM 1034 C C . VAL A 1 137 ? -13.947 2.438 22.005 1.00 92.31 137 VAL A C 1
ATOM 1036 O O . VAL A 1 137 ? -14.641 2.208 22.998 1.00 92.31 137 VAL A O 1
ATOM 1039 N N . ILE A 1 138 ? -14.093 1.756 20.865 1.00 92.00 138 ILE A N 1
ATOM 1040 C CA . ILE A 1 138 ? -15.073 0.675 20.691 1.00 92.00 138 ILE A CA 1
ATOM 1041 C C . ILE A 1 138 ? -14.779 -0.483 21.656 1.00 92.00 138 ILE A C 1
ATOM 1043 O O . ILE A 1 138 ? -15.690 -0.954 22.335 1.00 92.00 138 ILE A O 1
ATOM 1047 N N . GLU A 1 139 ? -13.520 -0.906 21.772 1.00 92.94 139 GLU A N 1
ATOM 1048 C CA . GLU A 1 139 ? -13.098 -1.989 22.669 1.00 92.94 139 GLU A CA 1
ATOM 1049 C C . GLU A 1 139 ? -13.407 -1.669 24.138 1.00 92.94 139 GLU A C 1
ATOM 1051 O O . GLU A 1 139 ? -13.982 -2.500 24.847 1.00 92.94 139 GLU A O 1
ATOM 1056 N N . VAL A 1 140 ? -13.118 -0.441 24.584 1.00 92.56 140 VAL A N 1
ATOM 1057 C CA . VAL A 1 140 ? -13.431 0.013 25.949 1.00 92.56 140 VAL A CA 1
ATOM 1058 C C . VAL A 1 140 ? -14.940 0.038 26.200 1.00 92.56 140 VAL A C 1
ATOM 1060 O O . VAL A 1 140 ? -15.400 -0.387 27.262 1.00 92.56 140 VAL A O 1
ATOM 1063 N N . ASN A 1 141 ? -15.734 0.504 25.235 1.00 93.44 141 ASN A N 1
ATOM 1064 C CA . ASN A 1 141 ? -17.190 0.548 25.370 1.00 93.44 141 ASN A CA 1
ATOM 1065 C C . ASN A 1 141 ? -17.806 -0.855 25.429 1.00 93.44 141 ASN A C 1
ATOM 1067 O O . ASN A 1 141 ? -18.680 -1.104 26.261 1.00 93.44 141 ASN A O 1
ATOM 1071 N N . ILE A 1 142 ? -17.315 -1.789 24.609 1.00 92.81 142 ILE A N 1
ATOM 1072 C CA . ILE A 1 142 ? -17.731 -3.196 24.643 1.00 92.81 142 ILE A CA 1
ATOM 1073 C C . ILE A 1 142 ? -17.363 -3.830 25.990 1.00 92.81 142 ILE A C 1
ATOM 1075 O O . ILE A 1 142 ? -18.187 -4.533 26.579 1.00 92.81 142 ILE A O 1
ATOM 1079 N N . ALA A 1 143 ? -16.163 -3.559 26.511 1.00 93.25 143 ALA A N 1
ATOM 1080 C CA . ALA A 1 143 ? -15.737 -4.054 27.818 1.00 93.25 143 ALA A CA 1
ATOM 1081 C C . ALA A 1 143 ? -16.657 -3.550 28.944 1.00 93.25 143 ALA A C 1
ATOM 1083 O O . ALA A 1 143 ? -17.169 -4.356 29.724 1.00 93.25 143 ALA A O 1
ATOM 1084 N N . LYS A 1 144 ? -16.961 -2.244 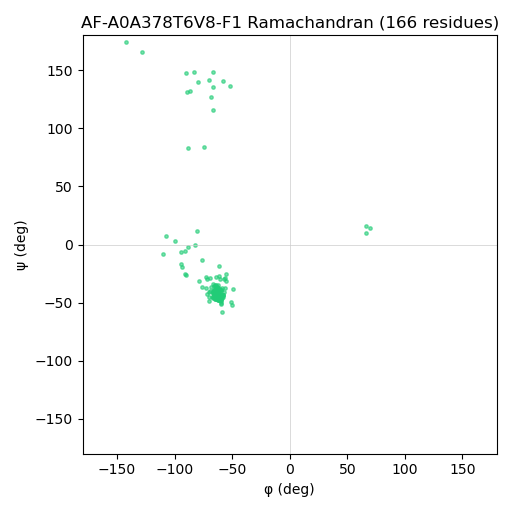28.962 1.00 91.69 144 LYS A N 1
ATOM 1085 C CA . LYS A 1 144 ? -17.892 -1.634 29.927 1.00 91.69 144 LYS A CA 1
ATOM 1086 C C . LYS A 1 144 ? -19.310 -2.198 29.812 1.00 91.69 144 LYS A C 1
ATOM 1088 O O . LYS A 1 144 ? -19.964 -2.416 30.829 1.00 91.69 144 LYS A O 1
ATOM 1093 N N . ALA A 1 145 ? -19.796 -2.451 28.596 1.00 92.25 145 ALA A N 1
ATOM 1094 C CA . ALA A 1 145 ? -21.108 -3.059 28.379 1.00 92.25 145 ALA A CA 1
ATOM 1095 C C . ALA A 1 145 ? -21.165 -4.497 28.926 1.00 92.25 145 ALA A C 1
ATOM 1097 O O . ALA A 1 145 ? -22.105 -4.847 29.642 1.00 92.25 145 ALA A O 1
ATOM 1098 N N . LYS A 1 146 ? -20.127 -5.305 28.668 1.00 92.56 146 LYS A N 1
ATOM 1099 C CA . LYS A 1 146 ? -19.994 -6.664 29.222 1.00 92.56 146 LYS A CA 1
ATOM 1100 C C . LYS A 1 146 ? -19.920 -6.677 30.747 1.00 92.56 146 LYS A C 1
ATOM 1102 O O . LYS A 1 146 ? -20.425 -7.600 31.379 1.00 92.56 146 LYS A O 1
ATOM 1107 N N . GLU A 1 147 ? -19.252 -5.698 31.344 1.00 92.94 147 GLU A N 1
ATOM 1108 C CA . GLU A 1 147 ? -19.150 -5.579 32.798 1.00 92.94 147 GLU A CA 1
ATOM 1109 C C . GLU A 1 147 ? -20.489 -5.191 33.432 1.00 92.94 147 GLU A C 1
ATOM 1111 O O . GLU A 1 147 ? -20.934 -5.853 34.368 1.00 92.94 147 GLU A O 1
ATOM 1116 N N . LYS A 1 148 ? -21.198 -4.208 32.859 1.00 92.25 148 LYS A N 1
ATOM 1117 C CA . LYS A 1 148 ? -22.550 -3.839 33.306 1.00 92.25 148 LYS A CA 1
ATOM 1118 C C . LYS A 1 148 ? -23.528 -5.013 33.238 1.00 92.25 148 LYS A C 1
ATOM 1120 O O . LYS A 1 148 ? -24.274 -5.217 34.191 1.00 92.25 148 LYS A O 1
ATOM 1125 N N . ALA A 1 149 ? -23.492 -5.794 32.157 1.00 91.88 149 ALA A N 1
ATOM 1126 C CA . ALA A 1 149 ? -24.334 -6.980 32.010 1.00 91.88 149 ALA A CA 1
ATOM 1127 C C . ALA A 1 149 ? -24.073 -8.013 33.123 1.00 91.88 149 ALA A C 1
ATOM 1129 O O . ALA A 1 149 ? -25.019 -8.492 33.742 1.00 91.88 149 ALA A O 1
ATOM 1130 N N . ARG A 1 150 ? -22.799 -8.283 33.446 1.00 93.31 150 ARG A N 1
ATOM 1131 C CA . ARG A 1 150 ? -22.421 -9.200 34.536 1.00 93.31 150 ARG A CA 1
ATOM 1132 C C . ARG A 1 150 ? -22.886 -8.716 35.909 1.00 93.31 150 ARG A C 1
ATOM 1134 O O . ARG A 1 150 ? -23.409 -9.507 36.686 1.00 93.31 150 ARG A O 1
ATOM 1141 N N . ILE A 1 151 ? -22.731 -7.424 36.205 1.00 93.38 151 ILE A N 1
ATOM 1142 C CA . ILE A 1 151 ? -23.189 -6.845 37.479 1.00 93.38 151 ILE A CA 1
ATOM 1143 C C . ILE A 1 151 ? -24.715 -6.945 37.597 1.00 93.38 151 ILE A C 1
ATOM 1145 O O . ILE A 1 151 ? -25.235 -7.261 38.665 1.00 93.38 151 ILE A O 1
ATOM 1149 N N . GLN A 1 152 ? -25.441 -6.681 36.510 1.00 92.88 152 GLN A N 1
ATOM 1150 C CA . GLN A 1 152 ? -26.899 -6.775 36.495 1.00 92.88 152 GLN A CA 1
ATOM 1151 C C . GLN A 1 152 ? -27.383 -8.217 36.698 1.00 92.88 152 GLN A C 1
ATOM 1153 O O . GLN A 1 152 ? -28.326 -8.440 37.453 1.00 92.88 152 GLN A O 1
ATOM 1158 N N . GLU A 1 153 ? -26.717 -9.190 36.079 1.00 93.25 153 GLU A N 1
ATOM 1159 C CA . GLU A 1 153 ? -27.003 -10.613 36.269 1.00 93.25 153 GLU A CA 1
ATOM 1160 C C . GLU A 1 153 ? -26.744 -11.058 37.716 1.00 93.25 153 GLU A C 1
ATOM 1162 O O . GLU A 1 153 ? -27.615 -11.667 38.332 1.00 93.25 153 GLU A O 1
ATOM 1167 N N . GLN A 1 154 ? -25.609 -10.667 38.308 1.00 92.06 154 GLN A N 1
ATOM 1168 C CA . GLN A 1 154 ? -25.313 -10.956 39.716 1.00 92.06 154 GLN A CA 1
ATOM 1169 C C . GLN A 1 154 ? -26.345 -10.356 40.671 1.00 92.06 154 GLN A C 1
ATOM 1171 O O . GLN A 1 154 ? -26.792 -11.039 41.589 1.00 92.06 154 GLN A O 1
ATOM 1176 N N . LYS A 1 155 ? -26.760 -9.102 40.451 1.00 91.88 155 LYS A N 1
ATOM 1177 C CA . LYS A 1 155 ? -27.823 -8.478 41.254 1.00 91.88 155 LYS A CA 1
ATOM 1178 C C . LYS A 1 155 ? -29.133 -9.252 41.154 1.00 91.88 155 LYS A C 1
ATOM 1180 O O . LYS A 1 155 ? -29.756 -9.502 42.177 1.00 91.88 155 LYS A O 1
ATOM 1185 N N . ARG A 1 156 ? -29.511 -9.694 39.949 1.00 91.69 156 ARG A N 1
ATOM 1186 C CA . ARG A 1 156 ? -30.732 -10.484 39.746 1.00 91.69 156 ARG A CA 1
ATOM 1187 C C . ARG A 1 156 ? -30.688 -11.810 40.507 1.00 91.69 156 ARG A C 1
ATOM 1189 O O . ARG A 1 156 ? -31.669 -12.176 41.141 1.00 91.69 156 ARG A O 1
ATOM 1196 N N . LEU A 1 157 ? -29.549 -12.504 40.474 1.00 92.31 157 LEU A N 1
ATOM 1197 C CA . LEU A 1 157 ? -29.356 -13.759 41.206 1.00 92.31 157 LEU A CA 1
ATOM 1198 C C . LEU A 1 157 ? -29.406 -13.557 42.728 1.00 92.31 157 LEU A C 1
ATOM 1200 O O . LEU A 1 157 ? -29.984 -14.383 43.430 1.00 92.31 157 LEU A O 1
ATOM 1204 N N . LEU A 1 158 ? -28.838 -12.460 43.237 1.00 90.19 158 LEU A N 1
ATOM 1205 C CA . LEU A 1 158 ? -28.918 -12.106 44.658 1.00 90.19 158 LEU A CA 1
ATOM 1206 C C . LEU A 1 158 ? -30.362 -11.803 45.083 1.00 90.19 158 LEU A C 1
ATOM 1208 O O . LEU A 1 158 ? -30.821 -12.342 46.083 1.00 90.19 158 LEU A O 1
ATOM 1212 N N . GLU A 1 159 ? -31.105 -11.024 44.294 1.00 90.50 159 GLU A N 1
ATOM 1213 C CA . GLU A 1 159 ? -32.522 -10.734 44.556 1.00 90.50 159 GLU A CA 1
ATOM 1214 C C . GLU A 1 159 ? -33.399 -12.001 44.511 1.00 90.50 159 GLU A C 1
ATOM 1216 O O . GLU A 1 159 ? -34.329 -12.151 45.307 1.00 90.50 159 GLU A O 1
ATOM 1221 N N . GLU A 1 160 ? -33.122 -12.929 43.588 1.00 88.88 160 GLU A N 1
ATOM 1222 C CA . GLU A 1 160 ? -33.785 -14.238 43.535 1.00 88.88 160 GLU A CA 1
ATOM 1223 C C . GLU A 1 160 ? -33.451 -15.088 44.776 1.00 88.88 160 GLU A C 1
ATOM 1225 O O . GLU A 1 160 ? -34.348 -15.700 45.361 1.00 88.88 160 GLU A O 1
ATOM 1230 N N . ALA A 1 161 ? -32.191 -15.092 45.224 1.00 87.38 161 ALA A N 1
ATOM 1231 C CA . ALA A 1 161 ? -31.759 -15.810 46.422 1.00 87.38 161 ALA A CA 1
ATOM 1232 C C . ALA A 1 161 ? -32.397 -15.250 47.706 1.00 87.38 161 ALA A C 1
ATOM 1234 O O . ALA A 1 161 ? -32.890 -16.024 48.526 1.00 87.38 161 ALA A O 1
ATOM 1235 N N . GLU A 1 162 ? -32.458 -13.924 47.861 1.00 88.31 162 GLU A N 1
ATOM 1236 C CA . GLU A 1 162 ? -33.106 -13.266 49.003 1.00 88.31 162 GLU A CA 1
ATOM 1237 C C . GLU A 1 162 ? -34.609 -13.573 49.064 1.00 88.31 162 GLU A C 1
ATOM 1239 O O . GLU A 1 162 ? -35.134 -13.917 50.125 1.00 88.31 162 GLU A O 1
ATOM 1244 N N . LYS A 1 163 ? -35.307 -13.533 47.920 1.00 85.56 163 LYS A N 1
ATOM 1245 C CA . LYS A 1 163 ? -36.734 -13.895 47.844 1.00 85.56 163 LYS A CA 1
ATOM 1246 C C . LYS A 1 163 ? -36.994 -15.354 48.203 1.00 85.56 163 LYS A C 1
ATOM 1248 O O . LYS A 1 163 ? -38.027 -15.657 48.800 1.00 85.56 163 LYS A O 1
ATOM 1253 N N . ASN A 1 164 ? -36.092 -16.256 47.825 1.00 84.19 164 ASN A N 1
ATOM 1254 C CA . ASN A 1 164 ? -36.208 -17.671 48.165 1.00 84.19 164 ASN A CA 1
ATOM 1255 C C . ASN A 1 164 ? -35.921 -17.918 49.653 1.00 84.19 164 ASN A C 1
ATOM 1257 O O . ASN A 1 164 ? -36.618 -18.716 50.271 1.00 84.19 164 ASN A O 1
ATOM 1261 N N . ALA A 1 165 ? -34.967 -17.193 50.245 1.00 80.06 165 ALA A N 1
ATOM 1262 C CA . ALA A 1 165 ? -34.659 -17.279 51.672 1.00 80.06 165 ALA A CA 1
ATOM 1263 C C . ALA A 1 165 ? -35.803 -16.766 52.567 1.00 80.06 165 ALA A C 1
ATOM 1265 O O . ALA A 1 165 ? -36.029 -17.322 53.632 1.00 80.06 165 ALA A O 1
ATOM 1266 N N . GLN A 1 166 ? -36.557 -15.749 52.133 1.00 76.25 166 GLN A N 1
ATOM 1267 C CA . GLN A 1 166 ? -37.709 -15.217 52.881 1.00 76.25 166 GLN A CA 1
ATOM 1268 C C . GLN A 1 166 ? -38.976 -16.087 52.813 1.00 76.25 166 GLN A C 1
ATOM 1270 O O . GLN A 1 166 ? -39.928 -15.836 53.549 1.00 76.25 166 GLN A O 1
ATOM 1275 N N . LYS A 1 167 ? -39.027 -17.068 51.904 1.00 69.12 167 LYS A N 1
ATOM 1276 C CA . LYS A 1 167 ? -40.165 -17.992 51.747 1.00 69.12 167 LYS A CA 1
ATOM 1277 C C . LYS A 1 167 ? -40.000 -19.313 52.510 1.00 69.12 167 LYS A C 1
ATOM 1279 O O . LYS A 1 167 ? -40.941 -20.106 52.500 1.00 69.12 167 LYS A O 1
ATOM 1284 N N . SER A 1 168 ? -38.833 -19.554 53.111 1.00 58.28 168 SER A N 1
ATOM 1285 C CA . SER A 1 168 ? -38.539 -20.711 53.968 1.00 58.28 168 SER A CA 1
ATOM 1286 C C . SER A 1 168 ? -38.668 -20.356 55.441 1.00 58.28 168 SER A C 1
ATOM 1288 O O . SER A 1 168 ? -38.828 -21.325 56.215 1.00 58.28 168 SER A O 1
#

Secondary structure (DSSP, 8-state):
-HHHHHHHHTS-HHHHHHHHHHHHHHHHHHHTTS-TTTHHHHHHHHHHHHHHHHHHHHHTTS-HHHHHHHHHHHHHHHHSEEE-TT-SS-EEEHHHHHHHHHHTT-HHHHHHHHHHHHHHHHHHHHHHHHHHHHHHHHHHHHHHHHHHHHHHHHHHHHHHHHHHHTT-

Solvent-accessible surface area (backbone atoms only — not comparable to full-atom values): 9099 Å² total; per-residue (Å²): 123,60,70,60,54,50,49,62,70,68,50,61,59,68,62,52,49,50,54,49,52,52,51,51,52,55,49,50,65,72,51,66,88,52,55,80,86,51,42,58,51,51,52,49,55,52,50,39,51,52,51,54,56,56,44,48,66,56,34,71,77,40,62,72,72,60,23,53,51,54,51,37,45,51,47,15,45,50,65,28,77,26,67,39,98,81,71,77,83,44,67,32,37,16,52,57,41,22,53,51,19,56,76,70,69,34,63,70,52,21,50,62,34,41,48,59,28,50,51,48,27,52,52,44,50,52,54,50,49,53,50,53,53,52,50,53,55,51,54,52,52,52,50,54,50,56,49,52,52,50,53,52,51,52,50,52,53,49,54,53,49,52,57,54,61,75,74,110

Organism: Moraxella lacunata (NCBI:tx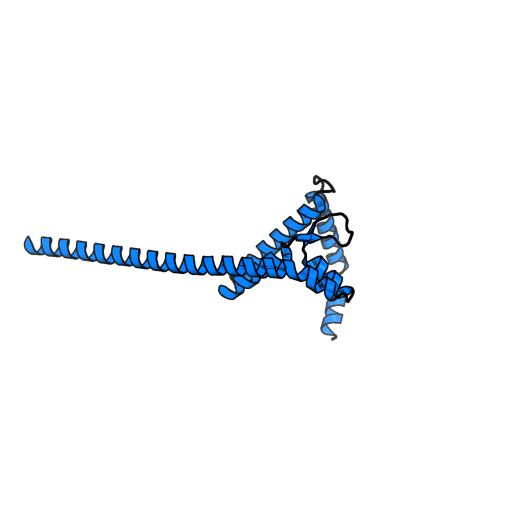id477)

Sequence (168 aa):
MDWLKNLVKSLPLDTISEYIAELVIWWSHLVKDVPDNDLPFLAYVGASILVLLLLIFVVRIIPRPIGGMLWALAVAVLLTPGDTLTGSGQIAPAIAGVAHSVLMGNTAGAISAFLPILVVFVVLLFVGAIWQILRGVIEVNIAKAKEKARIQEQKRLLEEAEKNAQKS

Foldseek 3Di:
DVVVVVVVVPPPVVVVVVVVVVVVVVVCVVCVPPDPLCVVVCVLVVVLVVVLVVLVVVLVVDPPVVSQLVSLLSCLQRVQWDDDPVNPRDTHRLVVQLVVCVVVVNPVSNCVSCVSSVVSSVVSVVVVVVVVVVVVVVVVVVVVVVVVVVVVVVVVVVVVVVVVVVVD

Radius of gyration: 28.04 Å; Cα contacts (8 Å, |Δi|>4): 100; chains: 1; bounding box: 73×42×80 Å